Protein AF-A0A3C1YSX9-F1 (afdb_monomer)

Foldseek 3Di:
DDLVQQAPPDLQAKDWADPDPQQFPKDKDFQVDWFQFFKKKWAWRPLPDQPQQQAQQKKWKWFDPDQVDTDTQDIDNGDRHNMDMDGGPPRDTGRMMMIGRNGHHHHYIHMTRYMDTDTHDDDPDDDDDDADPDPDPPPDPDDDDDDDDDADPPDDDDDDDDDDPDPDGDD

Solvent-accessible surface area (backbone atoms only — not comparable to full-atom values): 10598 Å² total; per-residue (Å²): 138,67,78,67,37,32,69,64,89,40,65,84,42,63,48,74,48,59,53,67,85,42,59,66,40,71,51,80,41,76,66,89,45,65,23,31,41,41,35,40,35,40,29,24,56,39,77,90,42,88,61,75,55,30,33,52,35,15,33,34,36,27,35,14,74,43,89,88,59,58,45,80,70,47,76,45,80,69,55,83,62,40,62,44,75,48,74,37,80,79,56,45,70,26,23,26,39,32,45,31,33,66,30,61,37,75,88,32,40,28,27,40,5,34,53,48,78,43,56,55,67,68,77,93,74,85,88,86,84,84,81,78,92,72,87,84,62,91,88,67,87,74,85,82,83,84,80,91,73,90,75,60,92,96,65,84,89,82,86,85,88,82,79,74,97,60,97,64,77,88,127

Radius of gyration: 23.02 Å; Cα contacts (8 Å, |Δi|>4): 330; chains: 1; bounding box: 45×40×64 Å

Nearest PDB structures (foldseek):
  2xqx-assembly2_B  TM=8.178E-01  e=1.742E-05  Streptococcus pneumoniae TIGR4
  6xlr-assembly1_A  TM=7.385E-01  e=1.644E-05  Fusarium graminearum
  2eic-assembly1_A  TM=7.627E-01  e=2.939E-05  Fusarium graminearum
  2vz3-assembly1_A  TM=7.318E-01  e=4.678E-05  Fusarium graminearum
  4uap-assembly2_B  TM=7.299E-01  e=1.679E-04  Clostridium perfringens ATCC 13124

pLDDT: mean 75.57, std 15.33, range [46.25, 95.38]

Secondary structure (DSSP, 8-state):
--GGGGSSS-TTS-EEE-SSTTTT-EEEEEEEEEEEEEEEEEEES-TT---GGGS-SEEEEEEEEETTEEEEEEEESS---SEEEEEEEEEEEEEEEEEEEEE--SSS-EEEEEEEEEEEE--S-----PPP--SS-TT-----------PPTT----------S-SS---

Mean predicted aligned error: 12.97 Å

Sequence (171 aa):
MNPNTLRDNNYVTKVSFPPPSNVGSMVKIDLKAIRKVNRIRIANLGANSFSLSTRPIAFSYYAGIDSNKLSRIFQEFSNIDSIHTAFINDAQPVQYLAFVIDKQAPTNATVISEIEVYAEGYADIGTFVSTVDSIGNSSLNFATVHLDADIPTGTVVSFEMRTGKKKTVDS

Structure (mmCIF, N/CA/C/O backbone):
data_AF-A0A3C1YSX9-F1
#
_entry.id   AF-A0A3C1YSX9-F1
#
loop_
_atom_site.group_PDB
_atom_site.id
_atom_site.type_symbol
_atom_site.label_atom_id
_atom_site.label_alt_id
_atom_site.label_comp_id
_atom_site.label_asym_id
_atom_site.label_entity_id
_atom_site.label_seq_id
_atom_site.pdbx_PDB_ins_code
_atom_site.Cartn_x
_atom_site.Cartn_y
_atom_site.Cartn_z
_atom_site.occupancy
_atom_site.B_iso_or_equiv
_atom_site.auth_seq_id
_atom_site.auth_comp_id
_atom_site.auth_asym_id
_atom_site.auth_atom_id
_atom_site.pdbx_PDB_model_num
ATOM 1 N N . MET A 1 1 ? 18.967 -0.119 0.740 1.00 62.22 1 MET A N 1
ATOM 2 C CA . MET A 1 1 ? 17.651 0.453 0.381 1.00 62.22 1 MET A CA 1
ATOM 3 C C . MET A 1 1 ? 16.851 0.581 1.667 1.00 62.22 1 MET A C 1
ATOM 5 O O . MET A 1 1 ? 16.792 -0.408 2.381 1.00 62.22 1 MET A O 1
ATOM 9 N N . ASN A 1 2 ? 16.324 1.761 2.004 1.00 70.31 2 ASN A N 1
ATOM 10 C CA . ASN A 1 2 ? 15.503 1.955 3.204 1.00 70.31 2 ASN A CA 1
ATOM 11 C C . ASN A 1 2 ? 14.030 2.117 2.783 1.00 70.31 2 ASN A C 1
ATOM 13 O O . ASN A 1 2 ? 13.675 3.190 2.312 1.00 70.31 2 ASN A O 1
ATOM 17 N N . PRO A 1 3 ? 13.174 1.089 2.921 1.00 70.75 3 PRO A N 1
ATOM 18 C CA . PRO A 1 3 ? 11.773 1.158 2.495 1.00 70.75 3 PRO A CA 1
ATOM 19 C C . PRO A 1 3 ? 10.930 2.152 3.301 1.00 70.75 3 PRO A C 1
ATOM 21 O O . PRO A 1 3 ? 9.829 2.493 2.878 1.00 70.75 3 PRO A O 1
ATOM 24 N N . ASN A 1 4 ? 11.426 2.613 4.455 1.00 74.19 4 ASN A N 1
ATOM 25 C CA . ASN A 1 4 ? 10.708 3.564 5.302 1.00 74.19 4 ASN A CA 1
ATOM 26 C C . ASN A 1 4 ? 10.608 4.954 4.664 1.00 74.19 4 ASN A C 1
ATOM 28 O O . ASN A 1 4 ? 9.743 5.723 5.060 1.00 74.19 4 ASN A O 1
ATOM 32 N N . THR A 1 5 ? 11.436 5.256 3.658 1.00 80.88 5 THR A N 1
ATOM 33 C CA . THR A 1 5 ? 11.344 6.518 2.913 1.00 80.88 5 THR A CA 1
ATOM 34 C C . THR A 1 5 ? 10.125 6.589 1.998 1.00 80.88 5 THR A C 1
ATOM 36 O O . THR A 1 5 ? 9.919 7.610 1.383 1.00 80.88 5 THR A O 1
ATOM 39 N N . LEU A 1 6 ? 9.360 5.504 1.839 1.00 82.94 6 LEU A N 1
ATOM 40 C CA . LEU A 1 6 ? 8.140 5.494 1.018 1.00 82.94 6 LEU A CA 1
ATOM 41 C C . LEU A 1 6 ? 6.891 5.950 1.788 1.00 82.94 6 LEU A C 1
ATOM 43 O O . LEU A 1 6 ? 5.784 5.809 1.269 1.00 82.94 6 LEU A O 1
ATOM 47 N N . ARG A 1 7 ? 7.055 6.328 3.062 1.00 80.56 7 ARG A N 1
ATOM 48 C CA . ARG A 1 7 ? 5.970 6.677 3.995 1.00 80.56 7 ARG A CA 1
ATOM 49 C C . ARG A 1 7 ? 6.347 7.851 4.897 1.00 80.56 7 ARG A C 1
ATOM 51 O O . ARG A 1 7 ? 5.818 7.967 6.004 1.00 80.56 7 ARG A O 1
ATOM 58 N N . ASP A 1 8 ? 7.342 8.635 4.501 1.00 79.00 8 ASP A N 1
ATOM 59 C CA . ASP A 1 8 ? 7.843 9.757 5.297 1.00 79.00 8 ASP A CA 1
ATOM 60 C C . ASP A 1 8 ? 7.192 11.089 4.891 1.00 79.00 8 ASP A C 1
ATOM 62 O O . ASP A 1 8 ? 7.556 12.137 5.431 1.00 79.00 8 ASP A O 1
ATOM 66 N N . ASN A 1 9 ? 6.206 11.047 3.980 1.00 77.62 9 ASN A N 1
ATOM 67 C CA . ASN A 1 9 ? 5.531 12.206 3.408 1.00 77.62 9 ASN A CA 1
ATOM 68 C C . ASN A 1 9 ? 6.508 13.187 2.728 1.00 77.62 9 ASN A C 1
ATOM 70 O O . ASN A 1 9 ? 6.248 14.392 2.649 1.00 77.62 9 ASN A O 1
ATOM 74 N N . ASN A 1 10 ? 7.654 12.691 2.249 1.00 77.88 10 ASN A N 1
ATOM 75 C CA . ASN A 1 10 ? 8.676 13.484 1.586 1.00 77.88 10 ASN A CA 1
ATOM 76 C C . ASN A 1 10 ? 8.942 12.972 0.167 1.00 77.88 10 ASN A C 1
ATOM 78 O O . ASN A 1 10 ? 9.759 12.095 -0.074 1.00 77.88 10 ASN A O 1
ATOM 82 N N . TYR A 1 11 ? 8.360 13.643 -0.826 1.00 76.50 11 TYR A N 1
ATOM 83 C CA . TYR A 1 11 ? 8.517 13.277 -2.238 1.00 76.50 11 TYR A CA 1
ATOM 84 C C . TYR A 1 11 ? 9.957 13.376 -2.793 1.00 76.50 11 TYR A C 1
ATOM 86 O O . TYR A 1 11 ? 10.204 12.991 -3.943 1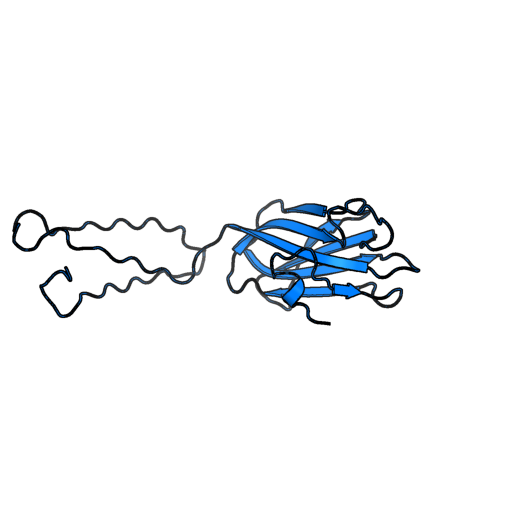.00 76.50 11 TYR A O 1
ATOM 94 N N . VAL A 1 12 ? 10.906 13.913 -2.017 1.00 76.56 12 VAL A N 1
ATOM 95 C CA . VAL A 1 12 ? 12.332 13.989 -2.370 1.00 76.56 12 VAL A CA 1
ATOM 96 C C . VAL A 1 12 ? 13.068 12.692 -2.031 1.00 76.56 12 VAL A C 1
ATOM 98 O O . VAL A 1 12 ? 13.993 12.307 -2.758 1.00 76.56 12 VAL A O 1
ATOM 101 N N . THR A 1 13 ? 12.687 12.016 -0.943 1.00 80.50 13 THR A N 1
ATOM 102 C CA . THR A 1 13 ? 13.253 10.708 -0.608 1.00 80.50 13 THR A CA 1
ATOM 103 C C . THR A 1 13 ? 12.686 9.664 -1.569 1.00 80.50 13 THR A C 1
ATOM 105 O O . THR A 1 13 ? 11.665 9.872 -2.226 1.00 80.50 13 THR A O 1
ATOM 108 N N . LYS A 1 14 ? 13.450 8.591 -1.807 1.00 84.25 14 LYS A N 1
ATOM 109 C CA . LYS A 1 14 ? 13.124 7.653 -2.883 1.00 84.25 14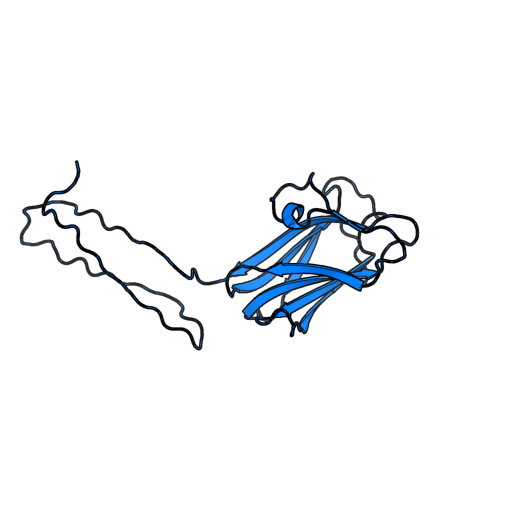 LYS A CA 1
ATOM 110 C C . LYS A 1 14 ? 13.721 6.277 -2.698 1.00 84.25 14 LYS A C 1
ATOM 112 O O . LYS A 1 14 ? 14.835 6.108 -2.196 1.00 84.25 14 LYS A O 1
ATOM 117 N N . VAL A 1 15 ? 13.009 5.305 -3.246 1.00 85.94 15 VAL A N 1
ATOM 118 C CA . VAL A 1 15 ? 13.465 3.934 -3.427 1.00 85.94 15 VAL A CA 1
ATOM 119 C C . VAL A 1 15 ? 13.626 3.654 -4.916 1.00 85.94 15 VAL A C 1
ATOM 121 O O . VAL A 1 15 ? 12.721 3.903 -5.705 1.00 85.94 15 VAL A O 1
ATOM 124 N N . SER A 1 16 ? 14.795 3.133 -5.296 1.00 86.31 16 SER A N 1
ATOM 125 C CA . SER A 1 16 ? 15.146 2.811 -6.682 1.00 86.31 16 SER A CA 1
ATOM 126 C C . SER A 1 16 ? 15.270 1.303 -6.881 1.00 86.31 16 SER A C 1
ATOM 128 O O . SER A 1 16 ? 16.095 0.660 -6.236 1.00 86.31 16 SER A O 1
ATOM 130 N N . PHE A 1 17 ? 14.512 0.760 -7.823 1.00 86.31 17 PHE A N 1
ATOM 131 C CA . PHE A 1 17 ? 14.513 -0.636 -8.245 1.00 86.31 17 PHE A CA 1
ATOM 132 C C . PHE A 1 17 ? 15.290 -0.753 -9.568 1.00 86.31 17 PHE A C 1
ATOM 134 O O . PHE A 1 17 ? 14.825 -0.234 -10.586 1.00 86.31 17 PHE A O 1
ATOM 141 N N . PRO A 1 18 ? 16.492 -1.360 -9.583 1.00 82.50 18 PRO A N 1
ATOM 142 C CA . PRO A 1 18 ? 17.313 -1.414 -10.789 1.00 82.50 18 PRO A CA 1
ATOM 143 C C . PRO A 1 18 ? 16.708 -2.335 -11.868 1.00 82.50 18 PRO A C 1
ATOM 145 O O . PRO A 1 18 ? 16.131 -3.375 -11.530 1.00 82.50 18 PRO A O 1
ATOM 148 N N . PRO A 1 19 ? 16.859 -2.000 -13.161 1.00 78.31 19 PRO A N 1
ATOM 149 C CA . PRO A 1 19 ? 16.449 -2.865 -14.258 1.00 78.31 19 PRO A CA 1
ATOM 150 C C . PRO A 1 19 ? 17.508 -3.955 -14.518 1.00 78.31 19 PRO A C 1
ATOM 152 O O . PRO A 1 19 ? 18.658 -3.797 -14.105 1.00 78.31 19 PRO A O 1
ATOM 155 N N . PRO A 1 20 ? 17.192 -5.045 -15.241 1.00 59.66 20 PRO A N 1
ATOM 156 C CA . PRO A 1 20 ? 15.872 -5.569 -15.592 1.00 59.66 20 PRO A CA 1
ATOM 157 C C . PRO A 1 20 ? 15.399 -6.681 -14.627 1.00 59.66 20 PRO A C 1
ATOM 159 O O . PRO A 1 20 ? 14.281 -7.173 -14.761 1.00 59.66 20 PRO A O 1
ATOM 162 N N . SER A 1 21 ? 16.214 -7.060 -13.636 1.00 63.28 21 SER A N 1
ATOM 163 C CA . SER A 1 21 ? 16.055 -8.250 -12.778 1.00 63.28 21 SER A CA 1
ATOM 164 C C . SER A 1 21 ? 14.966 -8.165 -11.701 1.00 63.28 21 SER A C 1
ATOM 166 O O . SER A 1 21 ? 14.778 -9.111 -10.946 1.00 63.28 21 SER A O 1
ATOM 168 N N . ASN A 1 22 ? 14.249 -7.044 -11.628 1.00 66.19 22 ASN A N 1
ATOM 169 C CA . ASN A 1 22 ? 13.328 -6.715 -10.539 1.00 66.19 22 ASN A CA 1
ATOM 170 C C . ASN A 1 22 ? 11.850 -6.685 -10.948 1.00 66.19 22 ASN A C 1
ATOM 172 O O . ASN A 1 22 ? 11.021 -6.172 -10.198 1.00 66.19 22 ASN A O 1
ATOM 176 N N . VAL A 1 23 ? 11.496 -7.265 -12.098 1.00 73.38 23 VAL A N 1
ATOM 177 C CA . VAL A 1 23 ? 10.094 -7.619 -12.372 1.00 73.38 23 VAL A CA 1
ATOM 178 C C . VAL A 1 23 ? 9.630 -8.596 -11.287 1.00 73.38 23 VAL A C 1
ATOM 180 O O . VAL A 1 23 ? 10.303 -9.588 -11.021 1.00 73.38 23 VAL A O 1
ATOM 183 N N . GLY A 1 24 ? 8.518 -8.283 -10.623 1.00 76.69 24 GLY A N 1
ATOM 184 C CA . GLY A 1 24 ? 8.049 -8.989 -9.429 1.00 76.69 24 GLY A CA 1
ATOM 185 C C . GLY A 1 24 ? 8.606 -8.450 -8.106 1.00 76.69 24 GLY A C 1
ATOM 186 O O . GLY A 1 24 ? 8.264 -8.980 -7.049 1.00 76.69 24 GLY A O 1
ATOM 187 N N . SER A 1 25 ? 9.430 -7.393 -8.121 1.00 85.81 25 SER A N 1
ATOM 188 C CA . SER A 1 25 ? 9.833 -6.710 -6.886 1.00 85.81 25 SER A CA 1
ATOM 189 C C . SER A 1 25 ? 8.625 -6.179 -6.135 1.00 85.81 25 SER A C 1
ATOM 191 O O . SER A 1 25 ? 7.695 -5.631 -6.728 1.00 85.81 25 SER A O 1
ATOM 193 N N . MET A 1 26 ? 8.675 -6.317 -4.812 1.00 88.19 26 MET A N 1
ATOM 194 C CA . MET A 1 26 ? 7.558 -6.022 -3.932 1.00 88.19 26 MET A CA 1
ATOM 195 C C . MET A 1 26 ? 7.988 -5.155 -2.753 1.00 88.19 26 MET A C 1
ATOM 197 O O . MET A 1 26 ? 8.999 -5.417 -2.102 1.00 88.19 26 MET A O 1
ATOM 201 N N . VAL A 1 27 ? 7.149 -4.177 -2.424 1.00 89.50 27 VAL A N 1
ATOM 202 C CA . VAL A 1 27 ? 7.196 -3.440 -1.161 1.00 89.50 27 VAL A CA 1
ATOM 203 C C . VAL A 1 27 ? 6.003 -3.864 -0.320 1.00 89.50 27 VAL A C 1
ATOM 205 O O . VAL A 1 27 ? 4.862 -3.633 -0.713 1.00 89.50 27 VAL A O 1
ATOM 208 N N . LYS A 1 28 ? 6.259 -4.463 0.848 1.00 91.25 28 LYS A N 1
ATOM 209 C CA . LYS A 1 28 ? 5.214 -4.756 1.838 1.00 91.25 28 LYS A CA 1
ATOM 210 C C . LYS A 1 28 ? 5.067 -3.610 2.837 1.00 91.25 28 LYS A C 1
ATOM 212 O O . LYS A 1 28 ? 6.047 -3.053 3.336 1.00 91.25 28 LYS A O 1
ATOM 217 N N . ILE A 1 29 ? 3.820 -3.293 3.145 1.00 90.19 29 ILE A N 1
ATOM 218 C CA . ILE A 1 29 ? 3.370 -2.207 3.999 1.00 90.19 29 ILE A CA 1
ATOM 219 C C . ILE A 1 29 ? 2.467 -2.775 5.084 1.00 90.19 29 ILE A C 1
ATOM 221 O O . ILE A 1 29 ? 1.404 -3.305 4.798 1.00 90.19 29 ILE A O 1
ATOM 225 N N . ASP A 1 30 ? 2.914 -2.665 6.331 1.00 90.69 30 ASP A N 1
ATOM 226 C CA . ASP A 1 30 ? 2.107 -2.928 7.521 1.00 90.69 30 ASP A CA 1
ATOM 227 C C . ASP A 1 30 ? 1.467 -1.611 7.976 1.00 90.69 30 ASP A C 1
ATOM 229 O O . ASP A 1 30 ? 2.186 -0.669 8.329 1.00 90.69 30 ASP A O 1
ATOM 233 N N . LEU A 1 31 ? 0.133 -1.555 7.929 1.00 87.25 31 LEU A N 1
ATOM 234 C CA . LEU A 1 31 ? -0.690 -0.409 8.326 1.00 87.25 31 LEU A CA 1
ATOM 235 C C . LEU A 1 31 ? -0.827 -0.271 9.848 1.00 87.25 31 LEU A C 1
ATOM 237 O O . LEU A 1 31 ? -1.460 0.676 10.313 1.00 87.25 31 LEU A O 1
ATOM 241 N N . LYS A 1 32 ? -0.254 -1.200 10.627 1.00 85.94 32 LYS A N 1
ATOM 242 C CA . LYS A 1 32 ? -0.283 -1.273 12.100 1.00 85.94 32 LYS A CA 1
ATOM 243 C C . LYS A 1 32 ? -1.651 -1.533 12.724 1.00 85.94 32 LYS A C 1
ATOM 245 O O . LYS A 1 32 ? -1.704 -2.037 13.837 1.00 85.94 32 LYS A O 1
ATOM 250 N N . ALA A 1 33 ? -2.729 -1.276 11.998 1.00 82.00 33 ALA A N 1
ATOM 251 C CA . ALA A 1 33 ? -4.093 -1.606 12.369 1.00 82.00 33 ALA A CA 1
ATOM 252 C C . ALA A 1 33 ? -4.870 -2.085 11.137 1.00 82.00 33 ALA A C 1
ATOM 254 O O . ALA A 1 33 ? -4.509 -1.768 10.001 1.00 82.00 33 ALA A O 1
ATOM 255 N N . ILE A 1 34 ? -5.957 -2.824 11.366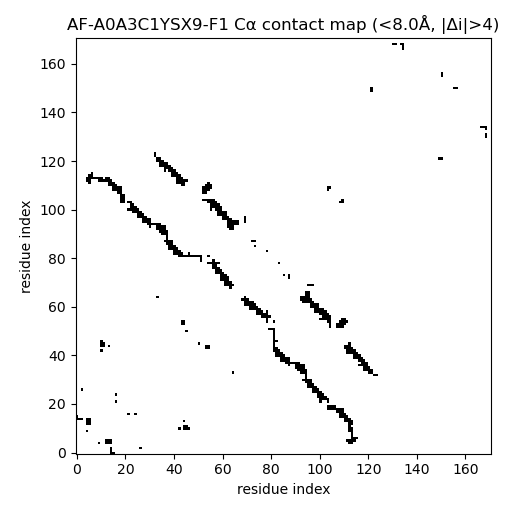 1.00 85.50 34 ILE A N 1
ATOM 256 C CA . ILE A 1 34 ? -6.895 -3.199 10.304 1.00 85.50 34 ILE A CA 1
ATOM 257 C C . ILE A 1 34 ? -7.686 -1.950 9.895 1.00 85.50 34 ILE A C 1
ATOM 259 O O . ILE A 1 34 ? -8.353 -1.323 10.720 1.00 85.50 34 ILE A O 1
ATOM 263 N N . ARG A 1 35 ? -7.621 -1.584 8.614 1.00 85.94 35 ARG A N 1
ATOM 264 C CA . ARG A 1 35 ? -8.294 -0.417 8.029 1.00 85.94 35 ARG A CA 1
ATOM 265 C C . ARG A 1 35 ? -9.073 -0.818 6.775 1.00 85.94 35 ARG A C 1
ATOM 267 O O . ARG A 1 35 ? -8.659 -1.724 6.058 1.00 85.94 35 ARG A O 1
ATOM 274 N N . LYS A 1 36 ? -10.177 -0.133 6.482 1.00 87.56 36 LYS A N 1
ATOM 275 C CA . LYS A 1 36 ? -10.891 -0.236 5.204 1.00 87.56 36 LYS A CA 1
ATOM 276 C C . LYS A 1 36 ? -10.228 0.691 4.191 1.00 87.56 36 LYS A C 1
ATOM 278 O O . LYS A 1 36 ? -10.456 1.900 4.193 1.00 87.56 36 LYS A O 1
ATOM 283 N N . VAL A 1 37 ? -9.361 0.130 3.355 1.00 88.88 37 VAL A N 1
ATOM 284 C CA . VAL A 1 37 ? -8.626 0.901 2.342 1.00 88.88 37 VAL A CA 1
ATOM 285 C C . VAL A 1 37 ? -9.552 1.192 1.167 1.00 88.88 37 VAL A C 1
ATOM 287 O O . VAL A 1 37 ? -10.085 0.267 0.562 1.00 88.88 37 VAL A O 1
ATOM 290 N N . ASN A 1 38 ? -9.726 2.472 0.840 1.00 88.88 38 ASN A N 1
ATOM 291 C CA . ASN A 1 38 ? -10.577 2.921 -0.268 1.00 88.88 38 ASN A CA 1
ATOM 292 C C . ASN A 1 38 ? -9.777 3.610 -1.383 1.00 88.88 38 ASN A C 1
ATOM 294 O O . ASN A 1 38 ? -10.227 3.665 -2.528 1.00 88.88 38 ASN A O 1
ATOM 298 N N . ARG A 1 39 ? -8.575 4.110 -1.079 1.00 90.62 39 ARG A N 1
ATOM 299 C CA . ARG A 1 39 ? -7.729 4.798 -2.051 1.00 90.62 39 ARG A CA 1
ATOM 300 C C . ARG A 1 39 ? -6.255 4.588 -1.738 1.00 90.62 39 ARG A C 1
ATOM 302 O O . ARG A 1 39 ? -5.817 4.735 -0.601 1.00 90.62 39 ARG A O 1
ATOM 309 N N . ILE A 1 40 ? -5.475 4.300 -2.769 1.00 92.12 40 ILE A N 1
ATOM 310 C CA . ILE A 1 40 ? -4.019 4.194 -2.676 1.00 92.12 40 ILE A CA 1
ATOM 311 C C . ILE A 1 40 ? -3.420 5.111 -3.731 1.00 92.12 40 ILE A C 1
ATOM 313 O O . ILE A 1 40 ? -3.895 5.156 -4.864 1.00 92.12 40 ILE A O 1
ATOM 317 N N . ARG A 1 41 ? -2.387 5.860 -3.365 1.00 91.44 41 ARG A N 1
ATOM 318 C CA . ARG A 1 41 ? -1.696 6.778 -4.265 1.00 91.44 41 ARG A CA 1
ATOM 319 C C . ARG A 1 41 ? -0.210 6.447 -4.289 1.00 91.44 41 ARG A C 1
ATOM 321 O O . ARG A 1 41 ? 0.388 6.256 -3.236 1.00 91.44 41 ARG A O 1
ATOM 328 N N . ILE A 1 42 ? 0.387 6.375 -5.479 1.00 89.88 42 ILE A N 1
ATOM 329 C CA . ILE A 1 42 ? 1.852 6.370 -5.628 1.00 89.88 42 ILE A CA 1
ATOM 330 C C . ILE A 1 42 ? 2.303 7.685 -6.218 1.00 89.88 42 ILE A C 1
ATOM 332 O O . ILE A 1 42 ? 1.687 8.201 -7.152 1.00 89.88 42 ILE A O 1
ATOM 336 N N . ALA A 1 43 ? 3.436 8.165 -5.731 1.00 87.38 43 ALA A N 1
ATOM 337 C CA . ALA A 1 43 ? 4.207 9.193 -6.396 1.00 87.38 43 ALA A CA 1
ATOM 338 C C . ALA A 1 43 ? 5.530 8.595 -6.874 1.00 87.38 43 ALA A C 1
ATOM 340 O O . ALA A 1 43 ? 6.331 8.085 -6.087 1.00 87.38 43 ALA A O 1
ATOM 341 N N . ASN A 1 44 ? 5.756 8.668 -8.181 1.00 83.75 44 ASN A N 1
ATOM 342 C CA . ASN A 1 44 ? 7.039 8.348 -8.789 1.00 83.75 44 ASN A CA 1
ATOM 343 C C . ASN A 1 44 ? 8.014 9.517 -8.600 1.00 83.75 44 ASN A C 1
ATOM 345 O O . ASN A 1 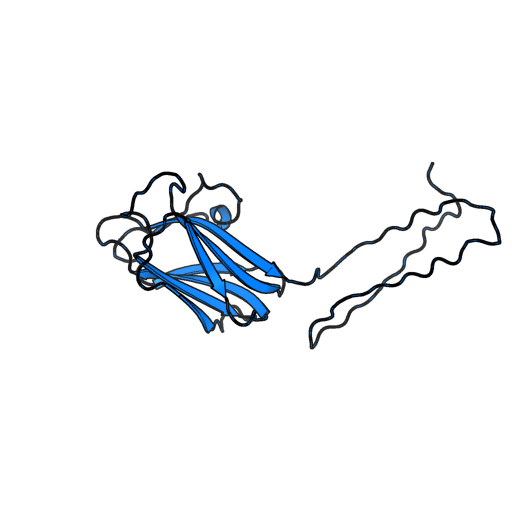44 ? 7.607 10.635 -8.269 1.00 83.75 44 ASN A O 1
ATOM 349 N N . LEU A 1 45 ? 9.307 9.261 -8.821 1.00 72.25 45 LEU A N 1
ATOM 350 C CA . LEU A 1 45 ? 10.327 10.301 -8.697 1.00 72.25 45 LEU A CA 1
ATOM 351 C C . LEU A 1 45 ? 9.974 11.535 -9.527 1.00 72.25 45 LEU A C 1
ATOM 353 O O . LEU A 1 45 ? 9.865 11.460 -10.749 1.00 72.25 45 LEU A O 1
ATOM 357 N N . GLY A 1 46 ? 9.893 12.675 -8.843 1.00 54.47 46 GLY A N 1
ATOM 358 C CA . GLY A 1 46 ? 9.549 13.939 -9.464 1.00 54.47 46 GLY A CA 1
ATOM 359 C C . GLY A 1 46 ? 8.069 13.986 -9.813 1.00 54.47 46 GLY A C 1
ATOM 360 O O . GLY A 1 46 ? 7.714 14.018 -10.984 1.00 54.47 46 GLY A O 1
ATOM 361 N N . ALA A 1 47 ? 7.209 14.127 -8.802 1.00 50.94 47 ALA A N 1
ATOM 362 C CA . ALA A 1 47 ? 5.826 14.579 -8.990 1.00 50.94 47 ALA A CA 1
ATOM 363 C C . ALA A 1 47 ? 5.723 15.794 -9.953 1.00 50.94 47 ALA A C 1
ATOM 365 O O . ALA A 1 47 ? 4.712 15.956 -10.631 1.00 50.94 47 ALA A O 1
ATOM 366 N N . ASN A 1 48 ? 6.815 16.567 -10.078 1.00 50.06 48 ASN A N 1
ATOM 367 C CA . ASN A 1 48 ? 6.975 17.743 -10.934 1.00 50.06 48 ASN A CA 1
ATOM 368 C C . ASN A 1 48 ? 7.842 17.513 -12.202 1.00 50.06 48 ASN A C 1
ATOM 370 O O . ASN A 1 48 ? 8.042 18.448 -12.973 1.00 50.06 48 ASN A O 1
ATOM 374 N N . SER A 1 49 ? 8.379 16.307 -12.427 1.00 52.16 49 SER A N 1
ATOM 375 C CA . SER A 1 49 ? 9.278 15.970 -13.542 1.00 52.16 49 SER A CA 1
ATOM 376 C C . SER A 1 49 ? 8.763 14.739 -14.290 1.00 52.16 49 SER A C 1
ATOM 378 O O . SER A 1 49 ? 8.842 13.618 -13.800 1.00 52.16 49 SER A O 1
ATOM 380 N N . PHE A 1 50 ? 8.275 14.940 -15.516 1.00 53.19 50 PHE A N 1
ATOM 381 C CA . PHE A 1 50 ? 7.634 13.937 -16.383 1.00 53.19 50 PHE A CA 1
ATOM 382 C C . PHE A 1 50 ? 8.572 12.842 -16.934 1.00 53.19 50 PHE A C 1
ATOM 384 O O . PHE A 1 50 ? 8.422 12.425 -18.084 1.00 53.19 50 PHE A O 1
ATOM 391 N N . SER A 1 51 ? 9.562 12.358 -16.176 1.00 63.91 51 SER A N 1
ATOM 392 C CA . SER A 1 51 ? 10.419 11.274 -16.665 1.00 63.91 51 SER A CA 1
ATOM 393 C C . SER A 1 51 ? 9.624 9.971 -16.728 1.00 63.91 51 SER A C 1
ATOM 395 O O . SER A 1 51 ? 9.578 9.184 -15.782 1.00 63.91 51 SER A O 1
ATOM 397 N N . LEU A 1 52 ? 9.021 9.721 -17.894 1.00 66.38 52 LEU A N 1
ATOM 398 C CA . LEU A 1 52 ? 8.265 8.503 -18.183 1.00 66.38 52 LEU A CA 1
ATOM 399 C C . LEU A 1 52 ? 9.109 7.231 -18.038 1.00 66.38 52 LEU A C 1
ATOM 401 O O . LEU A 1 52 ? 8.588 6.124 -17.954 1.00 66.38 52 LEU A O 1
ATOM 405 N N . SER A 1 53 ? 10.425 7.405 -18.045 1.00 75.75 53 SER A N 1
ATOM 406 C CA . SER A 1 53 ? 11.401 6.336 -18.119 1.00 75.75 53 SER A CA 1
ATOM 407 C C . SER A 1 53 ? 11.719 5.690 -16.768 1.00 75.75 53 SER A C 1
ATOM 409 O O . SER A 1 53 ? 12.196 4.560 -16.753 1.00 75.75 53 SER A O 1
ATOM 411 N N . THR A 1 54 ? 11.433 6.366 -15.649 1.00 82.38 54 THR A N 1
ATOM 412 C CA . THR A 1 54 ? 11.799 5.909 -14.296 1.00 82.38 54 THR A CA 1
ATOM 413 C C . THR A 1 54 ? 10.611 5.453 -13.455 1.00 82.38 54 THR A C 1
ATOM 415 O O . THR A 1 54 ? 10.746 5.274 -12.253 1.00 82.38 54 THR A O 1
ATOM 418 N N . ARG A 1 55 ? 9.427 5.290 -14.040 1.00 84.62 55 ARG A N 1
ATOM 419 C CA . ARG A 1 55 ? 8.228 4.795 -13.343 1.00 84.62 55 ARG A CA 1
ATOM 420 C C . ARG A 1 55 ? 7.998 3.305 -13.637 1.00 84.62 55 ARG A C 1
ATOM 422 O O . ARG A 1 55 ? 8.495 2.812 -14.655 1.00 84.62 55 ARG A O 1
ATOM 429 N N . PRO A 1 56 ? 7.214 2.585 -12.814 1.00 88.44 56 PRO A N 1
ATOM 430 C CA . PRO A 1 56 ? 6.722 1.274 -13.220 1.00 88.44 56 PRO A CA 1
ATOM 431 C C . PRO A 1 56 ? 5.843 1.436 -14.469 1.00 88.44 56 PRO A C 1
ATOM 433 O O . PRO A 1 56 ? 5.066 2.386 -14.553 1.00 88.44 56 PRO A O 1
ATOM 436 N N . ILE A 1 57 ? 5.966 0.520 -15.434 1.00 88.94 57 ILE A N 1
ATOM 437 C CA . ILE A 1 57 ? 5.097 0.461 -16.623 1.00 88.94 57 ILE A CA 1
ATOM 438 C C . ILE A 1 57 ? 3.753 -0.164 -16.250 1.00 88.94 57 ILE A C 1
ATOM 440 O O . ILE A 1 57 ? 2.715 0.318 -16.681 1.00 88.94 57 ILE A O 1
ATOM 444 N N . ALA A 1 58 ? 3.779 -1.227 -15.450 1.00 91.19 58 ALA A N 1
ATOM 445 C CA . ALA A 1 58 ? 2.600 -1.893 -14.912 1.00 91.19 58 ALA A CA 1
ATOM 446 C C . ALA A 1 58 ? 2.881 -2.278 -13.459 1.00 91.19 58 ALA A C 1
ATOM 448 O O . ALA A 1 58 ? 4.029 -2.587 -13.109 1.00 91.19 58 ALA A O 1
ATOM 449 N N . PHE A 1 59 ? 1.856 -2.246 -12.619 1.00 93.56 59 PHE A N 1
ATOM 450 C CA . PHE A 1 59 ? 1.972 -2.595 -11.209 1.00 93.56 59 PHE A CA 1
ATOM 451 C C . PHE A 1 59 ? 0.638 -3.065 -10.640 1.00 93.56 59 PHE A C 1
ATOM 453 O O . PHE A 1 59 ? -0.431 -2.758 -11.163 1.00 93.56 59 PHE A O 1
ATOM 460 N N . SER A 1 60 ? 0.709 -3.762 -9.513 1.00 95.38 60 SER A N 1
ATOM 461 C CA . SER A 1 60 ? -0.461 -4.284 -8.817 1.00 95.38 60 SER A CA 1
ATOM 462 C C . SER A 1 60 ? -0.392 -3.984 -7.327 1.00 95.38 60 SER A C 1
ATOM 464 O O . SER A 1 60 ? 0.688 -3.953 -6.728 1.00 95.38 60 SER A O 1
ATOM 466 N N . TYR A 1 61 ? -1.565 -3.833 -6.716 1.00 95.00 61 TYR A N 1
ATOM 467 C CA . TYR A 1 61 ? -1.713 -3.846 -5.267 1.00 95.00 61 TYR A CA 1
ATOM 468 C C . TYR A 1 61 ? -2.342 -5.148 -4.812 1.00 95.00 61 TYR A C 1
ATOM 470 O O . TYR A 1 61 ? -3.376 -5.574 -5.330 1.00 95.00 61 TYR A O 1
ATOM 478 N N . TYR A 1 62 ? -1.741 -5.737 -3.788 1.00 95.19 62 TYR A N 1
ATOM 479 C CA . TYR A 1 62 ? -2.287 -6.870 -3.066 1.00 95.19 62 TYR A CA 1
ATOM 480 C C . TYR A 1 62 ? -2.543 -6.465 -1.625 1.00 95.19 62 TYR A C 1
ATOM 482 O O . TYR A 1 62 ? -1.744 -5.735 -1.047 1.00 95.19 62 TYR A O 1
ATOM 490 N N . ALA A 1 63 ? -3.625 -6.938 -1.029 1.00 94.56 63 ALA A N 1
ATOM 491 C CA . ALA A 1 63 ? -3.976 -6.585 0.333 1.00 94.56 63 ALA A CA 1
ATOM 492 C C . ALA A 1 63 ? -4.580 -7.763 1.095 1.00 94.56 63 ALA A C 1
ATOM 494 O O . ALA A 1 63 ? -5.092 -8.712 0.503 1.00 94.56 63 ALA A O 1
ATOM 495 N N . GLY A 1 64 ? -4.498 -7.706 2.420 1.00 93.12 64 GLY A N 1
ATOM 496 C CA . GLY A 1 64 ? -5.105 -8.693 3.301 1.00 93.12 64 GLY A CA 1
ATOM 497 C C . GLY A 1 64 ? -4.883 -8.378 4.775 1.00 93.12 64 GLY A C 1
ATOM 498 O O . GLY A 1 64 ? -4.136 -7.469 5.144 1.00 93.12 64 GLY A O 1
ATOM 499 N N . ILE A 1 65 ? -5.544 -9.149 5.632 1.00 92.06 65 ILE A N 1
ATOM 500 C CA . ILE A 1 65 ? -5.327 -9.127 7.087 1.00 92.06 65 ILE A CA 1
ATOM 501 C C . ILE A 1 65 ? -4.153 -10.021 7.513 1.00 92.06 65 ILE A C 1
ATOM 503 O O . ILE A 1 65 ? -3.590 -9.825 8.580 1.00 92.06 65 ILE A O 1
ATOM 507 N N . ASP A 1 66 ? -3.753 -10.976 6.668 1.00 90.44 66 ASP A N 1
ATOM 508 C CA . ASP A 1 66 ? -2.621 -11.880 6.886 1.00 90.44 66 ASP A CA 1
ATOM 509 C C . ASP A 1 66 ? -1.524 -11.578 5.857 1.00 90.44 66 ASP A C 1
ATOM 511 O O . ASP A 1 66 ? -1.743 -11.645 4.647 1.00 90.44 66 ASP A O 1
ATOM 515 N N . SER A 1 67 ? -0.320 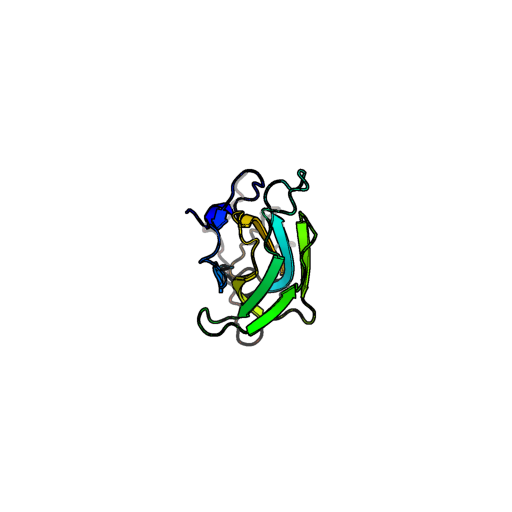-11.269 6.342 1.00 91.69 67 SER A N 1
ATOM 516 C CA . SER A 1 67 ? 0.849 -10.905 5.528 1.00 91.69 67 SER A CA 1
ATOM 517 C C . SER A 1 67 ? 1.299 -11.967 4.506 1.00 91.69 67 SER A C 1
ATOM 519 O O . SER A 1 67 ? 2.066 -11.644 3.585 1.00 91.69 67 SER A O 1
ATOM 521 N N . ASN A 1 68 ? 0.837 -13.213 4.664 1.00 91.69 68 ASN A N 1
ATOM 522 C CA . ASN A 1 68 ? 1.117 -14.340 3.772 1.00 91.69 68 ASN A CA 1
ATOM 523 C C . ASN A 1 68 ? -0.044 -14.668 2.822 1.00 91.69 68 ASN A C 1
ATOM 525 O O . ASN A 1 68 ? 0.153 -15.408 1.860 1.00 91.69 68 ASN A O 1
ATOM 529 N N . LYS A 1 69 ? -1.241 -14.126 3.067 1.00 93.25 69 LYS A N 1
ATOM 530 C CA . LYS A 1 69 ? -2.450 -14.372 2.270 1.00 93.25 69 LYS A CA 1
ATOM 531 C C . LYS A 1 69 ? -3.003 -13.048 1.757 1.00 93.25 69 LYS A C 1
ATOM 533 O O . LYS A 1 69 ? -4.003 -12.537 2.254 1.00 93.25 69 LYS A O 1
ATOM 538 N N . LEU A 1 70 ? -2.319 -12.490 0.765 1.00 94.69 70 LEU A N 1
ATOM 539 C CA . LEU A 1 70 ? -2.721 -11.245 0.118 1.00 94.69 70 LEU A CA 1
ATOM 540 C C . LEU A 1 70 ? -3.468 -11.556 -1.183 1.00 94.69 70 LEU A C 1
ATOM 542 O O . LEU A 1 70 ? -3.010 -12.378 -1.977 1.00 94.69 70 LEU A O 1
ATOM 546 N N . SER A 1 71 ? -4.595 -10.888 -1.419 1.00 94.31 71 SER A N 1
ATOM 547 C CA . SER A 1 71 ? -5.339 -10.952 -2.680 1.00 94.31 71 SER A CA 1
ATOM 548 C C . SER A 1 71 ? -5.107 -9.682 -3.491 1.00 94.31 71 SER A C 1
ATOM 550 O O . SER A 1 71 ? -4.894 -8.609 -2.931 1.00 94.31 71 SER A O 1
ATOM 552 N N . ARG A 1 72 ? -5.116 -9.786 -4.824 1.00 94.31 72 ARG A N 1
ATOM 553 C CA . ARG A 1 72 ? -4.968 -8.611 -5.691 1.00 94.31 72 ARG A CA 1
ATOM 554 C C . ARG A 1 72 ? -6.230 -7.759 -5.602 1.00 94.31 72 ARG A C 1
ATOM 556 O O . ARG A 1 72 ? -7.309 -8.251 -5.917 1.00 94.31 72 ARG A O 1
ATOM 563 N N . ILE A 1 73 ? -6.073 -6.499 -5.216 1.00 92.69 73 ILE A N 1
ATOM 564 C CA . ILE A 1 73 ? -7.176 -5.536 -5.082 1.00 92.69 73 ILE A CA 1
ATOM 565 C C . ILE A 1 73 ? -7.209 -4.513 -6.218 1.00 92.69 73 ILE A C 1
ATOM 567 O O . ILE A 1 73 ? -8.234 -3.883 -6.447 1.00 92.69 73 ILE A O 1
ATOM 571 N N . PHE A 1 74 ? -6.099 -4.346 -6.939 1.00 94.31 74 PHE A N 1
ATOM 572 C CA . PHE A 1 74 ? -5.997 -3.414 -8.057 1.00 94.31 74 PHE A CA 1
ATOM 573 C C . PHE A 1 74 ? -4.836 -3.797 -8.977 1.00 94.31 74 PHE A C 1
ATOM 575 O O . PHE A 1 74 ? -3.844 -4.377 -8.524 1.00 94.31 74 PHE A O 1
ATOM 582 N N . GLN A 1 75 ? -4.960 -3.445 -10.256 1.00 94.81 75 GLN A N 1
ATOM 583 C CA . GLN A 1 75 ? -3.925 -3.633 -11.262 1.00 94.81 75 GLN A CA 1
ATOM 584 C C . GLN A 1 75 ? -3.934 -2.472 -12.258 1.00 94.81 75 GLN A C 1
ATOM 586 O O . GLN A 1 75 ? -4.969 -2.169 -12.846 1.00 94.81 75 GLN A O 1
ATOM 591 N N . GLU A 1 76 ? -2.761 -1.885 -12.473 1.00 94.06 76 GLU A N 1
ATOM 592 C CA . GLU A 1 76 ? -2.484 -0.933 -13.541 1.00 94.06 76 GLU A CA 1
ATOM 593 C C . GLU A 1 76 ? -1.668 -1.629 -14.635 1.00 94.06 76 GLU A C 1
ATOM 595 O O . GLU A 1 76 ? -0.606 -2.202 -14.374 1.00 94.06 76 GLU A O 1
ATOM 600 N N . PHE A 1 77 ? -2.158 -1.575 -15.872 1.00 90.19 77 PHE A N 1
ATOM 601 C CA . PHE A 1 77 ? -1.550 -2.245 -17.025 1.00 90.19 77 PHE A CA 1
ATOM 602 C C . PHE A 1 77 ? -0.607 -1.333 -17.811 1.00 90.19 77 PHE A C 1
ATOM 604 O O . PHE A 1 77 ? 0.279 -1.823 -18.517 1.00 90.19 77 PHE A O 1
ATOM 611 N N . SER A 1 78 ? -0.811 -0.020 -17.720 1.00 86.75 78 SER A N 1
ATOM 612 C CA . SER A 1 78 ? -0.028 0.980 -18.429 1.00 86.75 78 SER A CA 1
ATOM 613 C C . SER A 1 78 ? -0.044 2.299 -17.666 1.00 86.75 78 SER A C 1
ATOM 615 O O . SER A 1 78 ? -0.761 3.238 -18.010 1.00 86.75 78 SER A O 1
ATOM 617 N N . ASN A 1 79 ? 0.830 2.404 -16.673 1.00 80.38 79 ASN A N 1
ATOM 618 C CA . ASN A 1 79 ? 1.012 3.642 -15.947 1.00 80.38 79 ASN A CA 1
ATOM 619 C C . ASN A 1 79 ? 1.697 4.684 -16.839 1.00 80.38 79 ASN A C 1
ATOM 621 O O . ASN A 1 79 ? 2.828 4.492 -17.306 1.00 80.38 79 ASN A O 1
ATOM 625 N N . ILE A 1 80 ? 1.019 5.811 -17.036 1.00 74.88 80 ILE A N 1
ATOM 626 C CA . ILE A 1 80 ? 1.560 6.988 -17.719 1.00 74.88 80 ILE A CA 1
ATOM 627 C C . ILE A 1 80 ? 1.779 8.174 -16.776 1.00 74.88 80 ILE A C 1
ATOM 629 O O . ILE A 1 80 ? 2.430 9.146 -17.166 1.00 74.88 80 ILE A O 1
ATOM 633 N N . ASP A 1 81 ? 1.334 8.052 -15.528 1.00 78.75 81 ASP A N 1
ATOM 634 C CA . ASP A 1 81 ? 1.256 9.150 -14.578 1.00 78.75 81 ASP A CA 1
ATOM 635 C C . ASP A 1 81 ? 2.526 9.259 -13.723 1.00 78.75 81 ASP A C 1
ATOM 637 O O . ASP A 1 81 ? 3.163 8.268 -13.341 1.00 78.75 81 ASP A O 1
ATOM 641 N N . SER A 1 82 ? 2.904 10.494 -13.383 1.00 79.00 82 SER A N 1
ATOM 642 C CA . SER A 1 82 ? 3.895 10.755 -12.329 1.00 79.00 82 SER A CA 1
ATOM 643 C C . SER A 1 82 ? 3.315 10.449 -10.947 1.00 79.00 82 SER A C 1
ATOM 645 O O . SER A 1 82 ? 4.023 9.946 -10.076 1.00 79.00 82 SER A O 1
ATOM 647 N N . ILE A 1 83 ? 2.016 10.697 -10.774 1.00 84.94 83 ILE A N 1
ATOM 648 C CA . ILE A 1 83 ? 1.240 10.402 -9.577 1.00 84.94 83 ILE A CA 1
ATOM 649 C C . ILE A 1 83 ? 0.028 9.590 -10.004 1.00 84.94 83 ILE A C 1
ATOM 651 O O . ILE A 1 83 ? -0.849 10.116 -10.683 1.00 84.94 83 ILE A O 1
ATOM 655 N N . HIS A 1 84 ? -0.043 8.340 -9.570 1.00 88.19 84 HIS A N 1
ATOM 656 C CA . HIS A 1 84 ? -1.181 7.488 -9.877 1.00 88.19 84 HIS A CA 1
ATOM 657 C C . HIS A 1 84 ? -2.041 7.293 -8.633 1.00 88.19 84 HIS A C 1
ATOM 659 O O . HIS A 1 84 ? -1.518 7.041 -7.547 1.00 88.19 84 HIS A O 1
ATOM 665 N N . THR A 1 85 ? -3.359 7.401 -8.797 1.00 90.62 85 THR A N 1
ATOM 666 C CA . THR A 1 85 ? -4.335 7.182 -7.725 1.00 90.62 85 THR A CA 1
ATOM 667 C C . THR A 1 85 ? -5.246 6.024 -8.102 1.00 90.62 85 THR A C 1
ATOM 669 O O . THR A 1 85 ? -6.034 6.132 -9.036 1.00 90.62 85 THR A O 1
ATOM 672 N N . ALA A 1 86 ? -5.161 4.942 -7.338 1.00 90.31 86 ALA A N 1
ATOM 673 C CA . ALA A 1 86 ? -6.054 3.803 -7.431 1.00 90.31 86 ALA A CA 1
ATOM 674 C C . ALA A 1 86 ? -7.223 3.980 -6.457 1.00 90.31 86 ALA A C 1
ATOM 676 O O . ALA A 1 86 ? -7.021 4.164 -5.252 1.00 90.31 86 ALA A O 1
ATOM 677 N N . PHE A 1 87 ? -8.444 3.886 -6.976 1.00 88.81 87 PHE A N 1
ATOM 678 C CA . PHE A 1 87 ? -9.656 3.777 -6.169 1.00 88.81 87 PHE A CA 1
ATOM 679 C C . PHE A 1 87 ? -10.015 2.300 -6.033 1.00 88.81 87 PHE A C 1
ATOM 681 O O . PHE A 1 87 ? -10.128 1.587 -7.030 1.00 88.81 87 PHE A O 1
ATOM 688 N N . ILE A 1 88 ? -10.146 1.836 -4.793 1.00 88.25 88 ILE A N 1
ATOM 689 C CA . ILE A 1 88 ? -10.461 0.443 -4.490 1.00 88.25 88 ILE A CA 1
ATOM 690 C C . ILE A 1 88 ? -11.971 0.349 -4.313 1.00 88.25 88 ILE A C 1
ATOM 692 O O . ILE A 1 88 ? -12.520 0.824 -3.318 1.00 88.25 88 ILE A O 1
ATOM 696 N N . ASN A 1 89 ? -12.635 -0.240 -5.306 1.00 76.12 89 ASN A N 1
ATOM 697 C CA . ASN A 1 89 ? -14.053 -0.563 -5.208 1.00 76.12 89 ASN A CA 1
ATOM 698 C C . ASN A 1 89 ? -14.243 -1.619 -4.111 1.00 76.12 89 ASN A C 1
ATOM 700 O O . ASN A 1 89 ? -13.416 -2.520 -3.975 1.00 76.12 89 ASN A O 1
ATOM 704 N N . ASP A 1 90 ? -15.315 -1.486 -3.330 1.00 75.38 90 ASP A N 1
ATOM 705 C CA . ASP A 1 90 ? -15.640 -2.363 -2.200 1.00 75.38 90 ASP A CA 1
ATOM 706 C C . ASP A 1 90 ? -14.535 -2.415 -1.133 1.00 75.38 90 ASP A C 1
ATOM 708 O O . ASP A 1 90 ? -13.839 -3.419 -0.990 1.00 75.38 90 ASP A O 1
ATOM 712 N N . ALA A 1 91 ? -14.381 -1.329 -0.364 1.00 73.44 91 ALA A N 1
ATOM 713 C CA . ALA A 1 91 ? -13.339 -1.182 0.656 1.00 73.44 91 ALA A CA 1
ATOM 714 C C . ALA A 1 91 ? -13.241 -2.410 1.589 1.00 73.44 91 ALA A C 1
ATOM 716 O O . ALA A 1 91 ? -14.100 -2.649 2.443 1.00 73.44 91 ALA A O 1
ATOM 717 N N . GLN A 1 92 ? -12.169 -3.188 1.423 1.00 74.94 92 GLN A N 1
ATOM 718 C CA . GLN A 1 92 ? -11.918 -4.416 2.179 1.00 74.94 92 GLN A CA 1
ATOM 719 C C . GLN A 1 92 ? -11.126 -4.122 3.466 1.00 74.94 92 GLN A C 1
ATOM 721 O O . GLN A 1 92 ? -10.339 -3.170 3.491 1.00 74.94 92 GLN A O 1
ATOM 726 N N . PRO A 1 93 ? -11.265 -4.936 4.530 1.00 84.50 93 PRO A N 1
ATOM 727 C CA . PRO A 1 93 ? -10.375 -4.886 5.687 1.00 84.50 93 PRO A CA 1
ATOM 728 C C . PRO A 1 93 ? -8.937 -5.275 5.308 1.00 84.50 93 PRO A C 1
ATOM 730 O O . PRO A 1 93 ? -8.686 -6.367 4.799 1.00 84.50 93 PRO A O 1
ATOM 733 N N . VAL A 1 94 ? -7.982 -4.392 5.590 1.00 90.50 94 VAL A N 1
ATOM 734 C CA . VAL A 1 94 ? -6.565 -4.542 5.241 1.00 90.50 94 VAL A CA 1
ATOM 735 C C . VAL A 1 94 ? -5.697 -4.173 6.437 1.00 90.50 94 VAL A C 1
ATOM 737 O O . VAL A 1 94 ? -5.861 -3.107 7.018 1.00 90.50 94 VAL A O 1
ATOM 740 N N . GLN A 1 95 ? -4.731 -5.027 6.769 1.00 90.69 95 GLN A N 1
ATOM 741 C CA . GLN A 1 95 ? -3.614 -4.680 7.659 1.00 90.69 95 GLN A CA 1
ATOM 742 C C . GLN A 1 95 ? -2.292 -4.648 6.892 1.00 90.69 95 GLN A C 1
ATOM 744 O O . GLN A 1 95 ? -1.429 -3.813 7.157 1.00 90.69 95 GLN A O 1
ATOM 749 N N . TYR A 1 96 ? -2.149 -5.538 5.912 1.00 93.62 96 TYR A N 1
ATOM 750 C CA . TYR A 1 96 ? -0.967 -5.660 5.081 1.00 93.62 96 TYR A CA 1
ATOM 751 C C . TYR A 1 96 ? -1.312 -5.317 3.639 1.00 93.62 96 TYR A C 1
ATOM 753 O O . TYR A 1 96 ? -2.193 -5.927 3.036 1.00 93.62 96 TYR A O 1
ATOM 761 N N . LEU A 1 97 ? -0.582 -4.360 3.083 1.00 93.94 97 LEU A N 1
ATOM 762 C CA . LEU A 1 97 ? -0.619 -3.982 1.679 1.00 93.94 97 LEU A CA 1
ATOM 763 C C . LEU A 1 97 ? 0.715 -4.367 1.033 1.00 93.94 97 LEU A C 1
ATOM 765 O O . LEU A 1 97 ? 1.774 -4.222 1.636 1.00 93.94 97 LEU A O 1
ATOM 769 N N . ALA A 1 98 ? 0.691 -4.841 -0.201 1.00 94.31 98 ALA A N 1
ATOM 770 C CA . ALA A 1 98 ? 1.872 -5.077 -1.007 1.00 94.31 98 ALA A CA 1
ATOM 771 C C . ALA A 1 98 ? 1.727 -4.365 -2.348 1.00 94.31 98 ALA A C 1
ATOM 773 O O . ALA A 1 98 ? 0.758 -4.573 -3.074 1.00 94.31 98 ALA A O 1
ATOM 774 N N . PHE A 1 99 ? 2.710 -3.537 -2.670 1.00 93.06 99 PHE A N 1
ATOM 775 C CA . PHE A 1 99 ? 2.882 -2.958 -3.993 1.00 93.06 99 PHE A CA 1
ATOM 776 C C . PHE A 1 99 ? 3.868 -3.822 -4.778 1.00 93.06 99 PHE A C 1
ATOM 778 O O . PHE A 1 99 ? 4.956 -4.105 -4.271 1.00 93.06 99 PHE A O 1
ATOM 785 N N . VAL A 1 100 ? 3.496 -4.238 -5.988 1.00 93.38 100 VAL A N 1
ATOM 786 C CA . VAL A 1 100 ? 4.301 -5.120 -6.843 1.00 93.38 100 VAL A CA 1
ATOM 787 C C . VAL A 1 100 ? 4.541 -4.460 -8.195 1.00 93.38 100 VAL A C 1
ATOM 789 O O . VAL A 1 100 ? 3.600 -4.004 -8.839 1.00 93.38 100 VAL A O 1
ATOM 792 N N . ILE A 1 101 ? 5.799 -4.436 -8.636 1.00 92.06 101 ILE A N 1
ATOM 793 C CA . ILE A 1 101 ? 6.182 -3.960 -9.969 1.00 92.06 101 ILE A CA 1
ATOM 794 C C . ILE A 1 101 ? 6.022 -5.116 -10.957 1.00 92.06 101 ILE A C 1
ATOM 796 O O . ILE A 1 101 ? 6.863 -6.014 -11.011 1.00 92.06 101 ILE A O 1
ATOM 800 N N . ASP A 1 102 ? 4.966 -5.075 -11.764 1.00 92.25 102 ASP A N 1
ATOM 801 C CA . ASP A 1 102 ? 4.671 -6.120 -12.752 1.00 92.25 102 ASP A CA 1
ATOM 802 C C . ASP A 1 102 ? 5.486 -5.933 -14.037 1.00 92.25 102 ASP A C 1
ATOM 804 O O . ASP A 1 102 ? 5.810 -6.897 -14.731 1.00 92.25 102 ASP A O 1
ATOM 808 N N . LYS A 1 103 ? 5.829 -4.685 -14.374 1.00 90.12 103 LYS A N 1
ATOM 809 C CA . LYS A 1 103 ? 6.651 -4.362 -15.543 1.00 90.12 103 LYS A CA 1
ATOM 810 C C . LYS A 1 103 ? 7.429 -3.069 -15.331 1.00 90.12 103 LYS A C 1
ATOM 812 O O . LYS A 1 103 ? 6.880 -2.077 -14.859 1.00 90.12 103 LYS A O 1
ATOM 817 N N . GLN A 1 104 ? 8.688 -3.061 -15.758 1.00 86.81 104 GLN A N 1
ATOM 818 C CA . GLN A 1 104 ? 9.587 -1.905 -15.694 1.00 86.81 104 GLN A CA 1
ATOM 819 C C . GLN A 1 104 ? 10.219 -1.603 -17.053 1.00 86.81 104 GLN A C 1
ATOM 821 O O . GLN A 1 104 ? 10.223 -2.452 -17.949 1.00 86.81 104 GLN A O 1
ATOM 826 N N . ALA A 1 105 ? 10.765 -0.395 -17.202 1.00 83.31 105 ALA A N 1
ATOM 827 C CA . ALA A 1 105 ? 11.572 -0.052 -18.364 1.00 83.31 105 ALA A CA 1
ATOM 828 C C . ALA A 1 105 ? 12.851 -0.920 -18.409 1.00 83.31 105 ALA A C 1
ATOM 830 O O . ALA A 1 105 ? 13.438 -1.207 -17.366 1.00 83.31 105 ALA A O 1
ATOM 831 N N . PRO A 1 106 ? 13.309 -1.343 -19.598 1.00 81.62 106 PRO A N 1
ATOM 832 C CA . PRO A 1 106 ? 14.441 -2.265 -19.721 1.00 81.62 106 PRO A CA 1
ATOM 833 C C . PRO A 1 106 ? 15.791 -1.636 -19.353 1.00 81.62 106 PRO A C 1
ATOM 835 O O . PRO A 1 106 ? 16.715 -2.351 -18.979 1.00 81.62 106 PRO A O 1
ATOM 838 N N . THR A 1 107 ? 15.920 -0.314 -19.468 1.00 81.44 107 T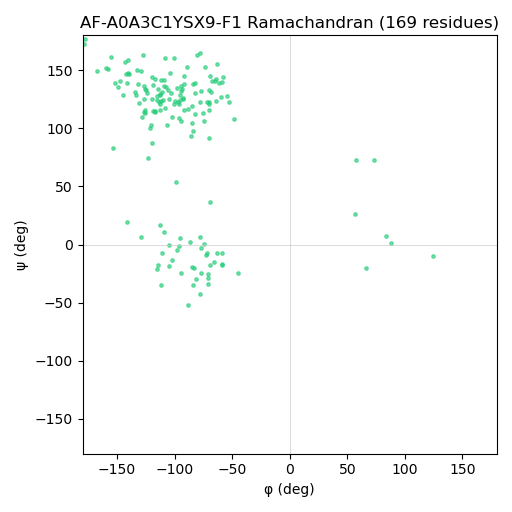HR A N 1
ATOM 839 C CA . THR A 1 107 ? 17.201 0.404 -19.353 1.00 81.44 107 THR A CA 1
ATOM 840 C C . THR A 1 107 ? 17.288 1.327 -18.145 1.00 81.44 107 THR A C 1
ATOM 842 O O . THR A 1 107 ? 18.386 1.696 -17.743 1.00 81.44 107 THR A O 1
ATOM 845 N N . ASN A 1 108 ? 16.154 1.687 -17.545 1.00 82.81 108 ASN A N 1
ATOM 846 C CA . ASN A 1 108 ? 16.084 2.673 -16.473 1.00 82.81 108 ASN A CA 1
ATOM 847 C C . ASN A 1 108 ? 15.517 2.053 -15.200 1.00 82.81 108 ASN A C 1
ATOM 849 O O . ASN A 1 108 ? 14.628 1.204 -15.248 1.00 82.81 108 ASN A O 1
ATOM 853 N N . ALA A 1 109 ? 16.041 2.488 -14.056 1.00 84.88 109 ALA A N 1
ATOM 854 C CA . ALA A 1 109 ? 15.518 2.069 -12.767 1.00 84.88 109 ALA A CA 1
ATOM 855 C C . ALA A 1 109 ? 14.110 2.620 -12.549 1.00 84.88 109 ALA A C 1
ATOM 857 O O . ALA A 1 109 ? 13.831 3.776 -12.868 1.00 84.88 109 ALA A O 1
ATOM 858 N N . THR A 1 110 ? 13.249 1.797 -11.956 1.00 87.50 110 THR A N 1
ATOM 859 C CA . THR A 1 110 ? 11.968 2.270 -11.437 1.00 87.50 110 THR A CA 1
ATOM 860 C C . THR A 1 110 ? 12.217 2.985 -10.119 1.00 87.50 110 THR A C 1
ATOM 862 O O . THR A 1 110 ? 12.917 2.461 -9.259 1.00 87.50 110 THR A O 1
ATOM 865 N N . VAL A 1 111 ? 11.658 4.172 -9.935 1.00 87.25 111 VAL A N 1
ATOM 866 C CA . VAL A 1 111 ? 11.883 4.995 -8.756 1.00 87.25 111 VAL A CA 1
ATOM 867 C C . VAL A 1 111 ? 10.558 5.478 -8.197 1.00 87.25 111 VAL A C 1
ATOM 869 O O . VAL A 1 111 ? 9.796 6.172 -8.871 1.00 87.25 111 VAL A O 1
ATOM 872 N N . ILE A 1 112 ? 10.330 5.135 -6.936 1.00 87.75 112 ILE A N 1
ATOM 873 C CA . ILE A 1 112 ? 9.127 5.483 -6.188 1.00 87.75 112 ILE A CA 1
ATOM 874 C C . ILE A 1 112 ? 9.554 6.394 -5.051 1.00 87.75 112 ILE A C 1
ATOM 876 O O . ILE A 1 112 ? 10.492 6.068 -4.320 1.00 87.75 112 ILE A O 1
ATOM 880 N N . SER A 1 113 ? 8.891 7.538 -4.947 1.00 87.69 113 SER A N 1
ATOM 881 C CA . SER A 1 113 ? 9.111 8.488 -3.864 1.00 87.69 113 SER A CA 1
ATOM 882 C C . SER A 1 113 ? 8.215 8.159 -2.681 1.00 87.69 113 SER A C 1
ATOM 884 O O . SER A 1 113 ? 8.723 7.952 -1.594 1.00 87.69 113 SER A O 1
ATOM 886 N N . GLU A 1 114 ? 6.908 8.016 -2.911 1.00 88.12 114 GLU A N 1
ATOM 887 C CA . GLU A 1 114 ? 5.930 7.863 -1.829 1.00 88.12 114 GLU A CA 1
ATOM 888 C C . GLU A 1 114 ? 4.827 6.870 -2.212 1.00 88.12 114 GLU A C 1
ATOM 890 O O . GLU A 1 114 ? 4.422 6.791 -3.379 1.00 88.12 114 GLU A O 1
ATOM 895 N N . ILE A 1 115 ? 4.324 6.130 -1.221 1.00 89.81 115 ILE A N 1
ATOM 896 C CA . ILE A 1 115 ? 3.090 5.346 -1.310 1.00 89.81 115 ILE A CA 1
ATOM 897 C C . ILE A 1 115 ? 2.174 5.768 -0.162 1.00 89.81 115 ILE A C 1
ATOM 899 O O . ILE A 1 115 ? 2.429 5.471 1.003 1.00 89.81 115 ILE A O 1
ATOM 903 N N . GLU A 1 116 ? 1.060 6.398 -0.510 1.00 89.56 116 GLU A N 1
ATOM 904 C CA . GLU A 1 116 ? 0.065 6.882 0.438 1.00 89.56 116 GLU A CA 1
ATOM 905 C C . GLU A 1 116 ? -1.137 5.941 0.441 1.00 89.56 116 GLU A C 1
ATOM 907 O O . GLU A 1 116 ? -1.701 5.608 -0.606 1.00 89.56 116 GLU A O 1
ATOM 912 N N . VAL A 1 117 ? -1.552 5.526 1.634 1.00 89.69 117 VAL A N 1
ATOM 913 C CA . VAL A 1 117 ? -2.72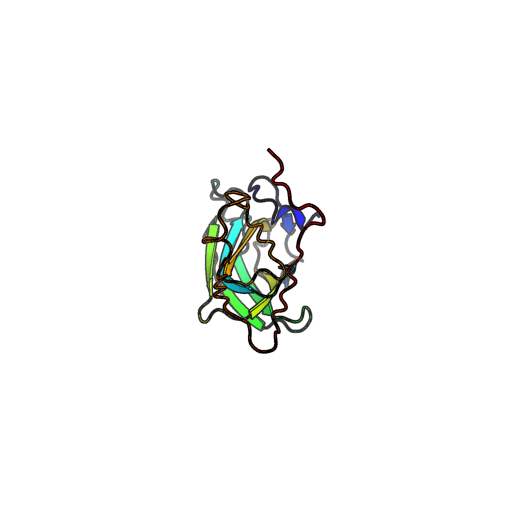9 4.680 1.824 1.00 89.69 117 VAL A CA 1
ATOM 914 C C . VAL A 1 117 ? -3.781 5.496 2.549 1.00 89.69 117 VAL A C 1
ATOM 916 O O . VAL A 1 117 ? -3.594 5.893 3.697 1.00 89.69 117 VAL A O 1
ATOM 919 N N . TYR A 1 118 ? -4.896 5.733 1.872 1.00 86.88 118 TYR A N 1
ATOM 920 C CA . TYR A 1 118 ? -6.065 6.367 2.449 1.00 86.88 118 TYR A CA 1
ATOM 921 C C . TYR A 1 118 ? -7.063 5.281 2.806 1.00 86.88 118 TYR A C 1
ATOM 923 O O . TYR A 1 118 ? -7.441 4.434 1.989 1.00 86.88 118 TYR A O 1
ATOM 931 N N . ALA A 1 119 ? -7.437 5.284 4.072 1.00 82.06 119 ALA A N 1
ATOM 932 C CA . ALA A 1 119 ? -8.297 4.270 4.618 1.00 82.06 119 ALA A CA 1
ATOM 933 C C . ALA A 1 119 ? -9.167 4.874 5.707 1.00 82.06 119 ALA A C 1
ATOM 935 O O . ALA A 1 119 ? -8.703 5.674 6.522 1.00 82.06 119 ALA A O 1
ATOM 936 N N . GLU A 1 120 ? -10.415 4.441 5.732 1.00 75.06 120 GLU A N 1
ATOM 937 C CA . GLU A 1 120 ? -11.277 4.629 6.885 1.00 75.06 120 GLU A CA 1
ATOM 938 C C . GLU A 1 120 ? -10.963 3.516 7.877 1.00 75.06 120 GLU A C 1
ATOM 940 O O . GLU A 1 120 ? -10.735 2.363 7.505 1.00 75.06 120 GLU A O 1
ATOM 945 N N . GLY A 1 121 ? -10.908 3.821 9.163 1.00 60.03 121 GLY A N 1
ATOM 946 C CA . GLY A 1 121 ? -10.732 2.754 10.127 1.00 60.03 121 GLY A CA 1
ATOM 947 C C . GLY A 1 121 ? -10.726 3.222 11.555 1.00 60.03 121 GLY A C 1
ATOM 948 O O . GLY A 1 121 ? -10.746 4.412 11.855 1.00 60.03 121 GLY A O 1
ATOM 949 N N . TYR A 1 122 ? -10.640 2.233 12.420 1.00 56.03 122 TYR A N 1
ATOM 950 C CA . TYR A 1 122 ? -10.875 2.374 13.841 1.00 56.03 122 TYR A CA 1
ATOM 951 C C . TYR A 1 122 ? -9.548 2.600 14.558 1.00 56.03 122 TYR A C 1
ATOM 953 O O . TYR A 1 122 ? -8.535 1.984 14.217 1.00 56.03 122 TYR A O 1
ATOM 961 N N . ALA A 1 123 ? -9.525 3.535 15.504 1.00 54.56 123 ALA A N 1
ATOM 962 C CA . ALA A 1 123 ? -8.437 3.597 16.467 1.00 54.56 123 ALA A CA 1
ATOM 963 C C . ALA A 1 123 ? -8.573 2.392 17.409 1.00 54.56 123 ALA A C 1
ATOM 965 O O . ALA A 1 123 ? -9.667 2.091 17.877 1.00 54.56 123 ALA A O 1
ATOM 966 N N . ASP A 1 124 ? -7.471 1.693 17.648 1.00 53.50 124 ASP A N 1
ATOM 967 C CA . ASP A 1 124 ? -7.375 0.588 18.602 1.00 53.50 124 ASP A CA 1
ATOM 968 C C . ASP A 1 124 ? -7.442 1.082 20.054 1.00 53.50 124 ASP A C 1
ATOM 970 O O . ASP A 1 124 ? -7.922 0.366 20.932 1.00 53.50 124 ASP A O 1
ATOM 974 N N . ILE A 1 125 ? -6.988 2.315 20.301 1.00 56.75 125 ILE A N 1
ATOM 975 C CA . ILE A 1 125 ? -7.009 2.979 21.604 1.00 56.75 125 ILE A CA 1
ATOM 976 C C . ILE A 1 125 ? -7.358 4.462 21.414 1.00 56.75 125 ILE A C 1
ATOM 978 O O . ILE A 1 125 ? -6.854 5.126 20.509 1.00 56.75 125 ILE A O 1
ATOM 982 N N . GLY A 1 126 ? -8.190 5.002 22.304 1.00 56.88 126 GLY A N 1
ATOM 983 C CA . GLY A 1 126 ? -8.467 6.433 22.408 1.00 56.88 126 GLY A CA 1
ATOM 984 C C . GLY A 1 126 ? -8.575 6.857 23.870 1.00 56.88 126 GLY A C 1
ATOM 985 O O . GLY A 1 126 ? -9.020 6.078 24.711 1.00 56.88 126 GLY A O 1
ATOM 986 N N . THR A 1 127 ? -8.174 8.091 24.173 1.00 59.25 127 THR A N 1
ATOM 987 C CA . THR A 1 127 ? -8.281 8.669 25.520 1.00 59.25 127 THR A CA 1
ATOM 988 C C . THR A 1 127 ? -9.157 9.911 25.459 1.00 59.25 127 THR A C 1
ATOM 990 O O . THR A 1 127 ? -8.859 10.838 24.709 1.00 59.25 127 THR A O 1
ATOM 993 N N . PHE A 1 128 ? -10.208 9.947 26.278 1.00 60.22 128 PHE A N 1
ATOM 994 C CA . PHE A 1 128 ? -11.012 11.143 26.518 1.00 60.22 128 PHE A CA 1
ATOM 995 C C . PHE A 1 128 ? -10.818 11.600 27.965 1.00 60.22 128 PHE A C 1
ATOM 997 O O . PHE A 1 128 ? -10.936 10.799 28.893 1.00 60.22 128 PHE A O 1
ATOM 1004 N N . VAL A 1 129 ? -10.520 12.885 28.159 1.00 58.69 129 VAL A N 1
ATOM 1005 C CA . VAL A 1 129 ? -10.387 13.498 29.485 1.00 58.69 129 VAL A CA 1
ATOM 1006 C C . VAL A 1 129 ? -11.470 14.558 29.621 1.00 58.69 129 VAL A C 1
ATOM 1008 O O . VAL A 1 129 ? -11.451 15.557 28.910 1.00 58.69 129 VAL A O 1
ATOM 1011 N N . SER A 1 130 ? -12.409 14.340 30.542 1.00 58.81 130 SER A N 1
ATOM 1012 C CA . SER A 1 130 ? -13.378 15.367 30.929 1.00 58.81 130 SER A CA 1
ATOM 1013 C C . SER A 1 130 ? -12.744 16.302 31.953 1.00 58.81 130 SER A C 1
ATOM 1015 O O . SER A 1 130 ? -12.223 15.838 32.969 1.00 58.81 130 SER A O 1
ATOM 1017 N N . THR A 1 131 ? -12.836 17.611 31.738 1.00 57.19 131 THR A N 1
ATOM 1018 C CA . THR A 1 131 ? -12.553 18.615 32.771 1.00 57.19 131 THR A CA 1
ATOM 1019 C C . THR A 1 131 ? -13.799 18.826 33.631 1.00 57.19 131 THR A C 1
ATOM 1021 O O . THR A 1 131 ? -14.918 18.832 33.120 1.00 57.19 131 THR A O 1
ATOM 1024 N N . VAL A 1 132 ? -13.630 18.945 34.950 1.00 56.97 132 VAL A N 1
ATOM 1025 C CA . VAL A 1 132 ? -14.731 19.256 35.877 1.00 56.97 132 VAL A CA 1
ATOM 1026 C C . VAL A 1 132 ? -14.900 20.771 35.916 1.00 56.97 132 VAL A C 1
ATOM 1028 O O . VAL A 1 132 ? -13.970 21.468 36.306 1.00 56.97 132 VAL A O 1
ATOM 1031 N N . ASP A 1 133 ? -16.077 21.265 35.529 1.00 52.25 133 ASP A N 1
ATOM 1032 C CA . ASP A 1 133 ? -16.320 22.703 35.328 1.00 52.25 133 ASP A CA 1
ATOM 1033 C C . ASP A 1 133 ? -16.497 23.481 36.653 1.00 52.25 133 ASP A C 1
ATOM 1035 O O . ASP A 1 133 ? -16.228 24.675 36.722 1.00 52.25 133 ASP A O 1
ATOM 1039 N N . SER A 1 134 ? -16.906 22.823 37.752 1.00 51.09 134 SER A N 1
ATOM 1040 C CA . SER A 1 134 ? -16.844 23.399 39.112 1.00 51.09 134 SER A CA 1
ATOM 1041 C C . SER A 1 134 ? -17.085 22.366 40.224 1.00 51.09 134 SER A C 1
ATOM 1043 O O . SER A 1 134 ? -17.842 21.407 40.068 1.00 51.09 134 SER A O 1
ATOM 1045 N N . ILE A 1 135 ? -16.475 22.578 41.395 1.00 50.78 135 ILE A N 1
ATOM 1046 C CA . ILE A 1 135 ? -16.775 21.831 42.628 1.00 50.78 135 ILE A CA 1
ATOM 1047 C C . ILE A 1 135 ? -17.749 22.662 43.461 1.00 50.78 135 ILE A C 1
ATOM 1049 O O . ILE A 1 135 ? -17.430 23.787 43.831 1.00 50.78 135 ILE A O 1
ATOM 1053 N N . GLY A 1 136 ? -18.910 22.098 43.798 1.00 52.06 136 GLY A N 1
ATOM 1054 C CA . GLY A 1 136 ? -19.845 22.704 44.757 1.00 52.06 136 GLY A CA 1
ATOM 1055 C C . GLY A 1 136 ? -21.264 22.928 44.242 1.00 52.06 136 GLY A C 1
ATOM 1056 O O . GLY A 1 136 ? -22.149 23.189 45.050 1.00 52.06 136 GLY A O 1
ATOM 1057 N N . ASN A 1 137 ? -21.525 22.757 42.943 1.00 50.41 137 ASN A N 1
ATOM 1058 C CA . ASN A 1 137 ? -22.897 22.712 42.447 1.00 50.41 137 ASN A CA 1
ATOM 1059 C C . ASN A 1 137 ? -23.434 21.277 42.563 1.00 50.41 137 ASN A C 1
ATOM 1061 O O . ASN A 1 137 ? -23.227 20.438 41.686 1.00 50.41 137 ASN A O 1
ATOM 1065 N N . SER A 1 138 ? -24.110 20.982 43.676 1.00 51.34 138 SER A N 1
ATOM 1066 C CA . SER A 1 138 ? -24.755 19.688 43.959 1.00 51.34 138 SER A CA 1
ATOM 1067 C C . SER A 1 138 ? -25.811 19.277 42.923 1.00 51.34 138 SER A C 1
ATOM 1069 O O . SER A 1 138 ? -26.292 18.148 42.963 1.00 51.34 138 SER A O 1
ATOM 1071 N N . SER A 1 139 ? -26.144 20.169 41.987 1.00 52.56 139 SER A N 1
ATOM 1072 C CA . SER A 1 139 ? -27.164 19.979 40.956 1.00 52.56 139 SER A CA 1
ATOM 1073 C C . SER A 1 139 ? -26.605 19.541 39.592 1.00 52.56 139 SER A C 1
ATOM 1075 O O . SER A 1 139 ? -27.404 19.306 38.691 1.00 52.56 139 SER A O 1
ATOM 1077 N N . LEU A 1 140 ? -25.275 19.463 39.394 1.00 49.50 140 LEU A N 1
ATOM 1078 C CA . LEU A 1 140 ? -24.685 19.397 38.038 1.00 49.50 140 LEU A CA 1
ATOM 1079 C C . LEU A 1 140 ? -23.664 18.280 37.754 1.00 49.50 140 LEU A C 1
ATOM 1081 O O . LEU A 1 140 ? -23.119 18.243 36.656 1.00 49.50 140 LEU A O 1
ATOM 1085 N N . ASN A 1 141 ? -23.425 17.323 38.652 1.00 53.06 141 ASN A N 1
ATOM 1086 C CA . ASN A 1 141 ? -22.421 16.273 38.398 1.00 53.06 141 ASN A CA 1
ATOM 1087 C C . ASN A 1 141 ? -23.016 14.950 37.898 1.00 53.06 141 ASN A C 1
ATOM 1089 O O . ASN A 1 141 ? -22.729 13.884 38.440 1.00 53.06 141 ASN A O 1
ATOM 1093 N N . PHE A 1 142 ? -23.802 15.013 36.825 1.00 53.81 142 PHE A N 1
ATOM 1094 C CA . PHE A 1 142 ? -24.133 13.837 36.020 1.00 53.81 142 PHE A CA 1
ATOM 1095 C C . PHE A 1 142 ? -23.635 14.075 34.596 1.00 53.81 142 PHE A C 1
ATOM 1097 O O . PHE A 1 142 ? -24.358 14.583 33.744 1.00 53.81 142 PHE A O 1
ATOM 1104 N N . ALA A 1 143 ? -22.374 13.732 34.332 1.00 52.44 143 ALA A N 1
ATOM 1105 C CA . ALA A 1 143 ? -21.899 13.641 32.959 1.00 52.44 143 ALA A CA 1
ATOM 1106 C C . ALA A 1 143 ? -22.482 12.359 32.353 1.00 52.44 143 ALA A C 1
ATOM 1108 O O . ALA A 1 143 ? -22.063 11.255 32.698 1.00 52.44 143 ALA A O 1
ATOM 1109 N N . THR A 1 144 ? -23.477 12.500 31.477 1.00 56.12 144 THR A N 1
ATOM 1110 C CA . THR A 1 144 ? -23.880 11.394 30.604 1.00 56.12 144 THR A CA 1
ATOM 1111 C C . THR A 1 144 ? -22.918 11.387 29.431 1.00 56.12 144 THR A C 1
ATOM 1113 O O . THR A 1 144 ? -22.887 12.328 28.641 1.00 56.12 144 THR A O 1
ATOM 1116 N N . VAL A 1 145 ? -22.097 10.346 29.350 1.00 56.41 145 VAL A N 1
ATOM 1117 C CA . VAL A 1 145 ? -21.159 10.152 28.249 1.00 56.41 145 VAL A CA 1
ATOM 1118 C C . VAL A 1 145 ? -21.830 9.227 27.239 1.00 56.41 145 VAL A C 1
ATOM 1120 O O . VAL A 1 145 ? -22.020 8.045 27.516 1.00 56.41 145 VAL A O 1
ATOM 1123 N N . HIS A 1 146 ? -22.210 9.775 26.085 1.00 54.53 146 HIS A N 1
ATOM 1124 C CA . HIS A 1 146 ? -22.595 8.978 24.922 1.00 54.53 146 HIS A CA 1
ATOM 1125 C C . HIS A 1 146 ? -21.366 8.763 24.044 1.00 54.53 146 HIS A C 1
ATOM 1127 O O . HIS A 1 146 ? -20.682 9.717 23.673 1.00 54.53 146 HIS A O 1
ATOM 1133 N N . LEU A 1 147 ? -21.076 7.496 23.759 1.00 58.59 147 LEU A N 1
ATOM 1134 C CA . LEU A 1 147 ? -19.972 7.074 22.907 1.00 58.59 147 LEU A CA 1
ATOM 1135 C C . LEU A 1 147 ? -20.569 6.300 21.745 1.00 58.59 147 LEU A C 1
ATOM 1137 O O . LEU A 1 147 ? -20.948 5.140 21.897 1.00 58.59 147 LEU A O 1
ATOM 1141 N N . ASP A 1 148 ? -20.636 6.959 20.597 1.00 59.22 148 ASP A N 1
ATOM 1142 C CA . ASP A 1 148 ? -20.965 6.309 19.340 1.00 59.22 148 ASP A CA 1
ATOM 1143 C C . ASP A 1 148 ? -19.663 5.795 18.725 1.00 59.22 148 ASP A C 1
ATOM 1145 O O . ASP A 1 148 ? -18.746 6.565 18.428 1.00 59.22 148 ASP A O 1
ATOM 1149 N N . ALA A 1 149 ? -19.555 4.476 18.587 1.00 61.44 149 ALA A N 1
ATOM 1150 C CA . ALA A 1 149 ? -18.414 3.827 17.964 1.00 61.44 149 ALA A CA 1
ATOM 1151 C C . ALA A 1 149 ? -18.900 2.767 16.979 1.00 61.44 149 ALA A C 1
ATOM 1153 O O . ALA A 1 149 ? -19.679 1.879 17.324 1.00 61.44 149 ALA A O 1
ATOM 1154 N N . ASP A 1 150 ? -18.383 2.834 15.761 1.00 55.53 150 ASP A N 1
ATOM 1155 C CA . ASP A 1 150 ? -18.513 1.763 14.786 1.00 55.53 150 ASP A CA 1
ATOM 1156 C C . ASP A 1 150 ? -17.549 0.627 15.173 1.00 55.53 150 ASP A C 1
ATOM 1158 O O . ASP A 1 150 ? -16.329 0.796 15.154 1.00 55.53 150 ASP A O 1
ATOM 1162 N N . ILE A 1 151 ? -18.087 -0.533 15.558 1.00 65.00 151 ILE A N 1
ATOM 1163 C CA . ILE A 1 151 ? -17.300 -1.676 16.050 1.00 65.00 151 ILE A CA 1
ATOM 1164 C C . ILE A 1 151 ? -17.135 -2.718 14.930 1.00 65.00 151 ILE A C 1
ATOM 1166 O O . ILE A 1 151 ? -18.138 -3.249 14.442 1.00 65.00 151 ILE A O 1
ATOM 1170 N N . PRO A 1 152 ? -15.901 -3.069 14.517 1.00 56.59 152 PRO A N 1
ATOM 1171 C CA . PRO A 1 152 ? -15.671 -4.133 13.540 1.00 56.59 152 PRO A CA 1
ATOM 1172 C C . PRO A 1 152 ? -16.240 -5.489 13.964 1.00 56.59 152 PRO A C 1
ATOM 1174 O O . PRO A 1 152 ? -16.133 -5.896 15.124 1.00 56.59 152 PRO A O 1
ATOM 1177 N N . THR A 1 153 ? -16.742 -6.257 12.997 1.00 58.75 153 THR A N 1
ATOM 1178 C CA . THR A 1 153 ? -17.172 -7.643 13.220 1.00 58.75 153 THR A CA 1
ATOM 1179 C C . THR A 1 153 ? -16.045 -8.479 13.835 1.00 58.75 153 THR A C 1
ATOM 1181 O O . THR A 1 153 ? -14.936 -8.518 13.308 1.00 58.75 153 THR A O 1
ATOM 1184 N N . GLY A 1 154 ? -16.336 -9.165 14.945 1.00 59.81 154 GLY A N 1
ATOM 1185 C CA . GLY A 1 154 ? -15.368 -10.009 15.655 1.00 59.81 154 GLY A CA 1
ATOM 1186 C C . GLY A 1 154 ? -14.449 -9.264 16.628 1.00 59.81 154 GLY A C 1
ATOM 1187 O O . GLY A 1 154 ? -13.538 -9.878 17.175 1.00 59.81 154 GLY A O 1
ATOM 1188 N N . THR A 1 155 ? -14.679 -7.970 16.864 1.00 57.97 155 THR A N 1
ATOM 1189 C CA . THR A 1 155 ? -13.950 -7.189 17.876 1.00 57.97 155 THR A CA 1
ATOM 1190 C C . THR A 1 155 ? -14.831 -6.863 19.077 1.00 57.97 155 THR A C 1
ATOM 1192 O O . THR A 1 155 ? -16.058 -6.941 19.009 1.00 57.97 155 THR A O 1
ATOM 1195 N N . VAL A 1 156 ? -14.190 -6.522 20.195 1.00 66.00 156 VAL A N 1
ATOM 1196 C CA . VAL A 1 156 ? -14.853 -6.078 21.423 1.00 66.00 156 VAL A CA 1
ATOM 1197 C C . VAL A 1 156 ? -14.255 -4.737 21.813 1.00 66.00 156 VAL A C 1
ATOM 1199 O O . VAL A 1 156 ? -13.034 -4.583 21.818 1.00 66.00 156 VAL A O 1
ATOM 1202 N N . VAL A 1 157 ? -15.114 -3.779 22.149 1.00 64.19 157 VAL A N 1
ATOM 1203 C CA . VAL A 1 157 ? -14.696 -2.513 22.751 1.00 64.19 157 VAL A CA 1
ATOM 1204 C C . VAL A 1 157 ? -14.808 -2.636 24.264 1.00 64.19 157 VAL A C 1
ATOM 1206 O O . VAL A 1 157 ? -15.836 -3.071 24.782 1.00 64.19 157 VAL A O 1
ATOM 1209 N N . SER A 1 158 ? -13.751 -2.230 24.961 1.00 66.38 158 SER A N 1
ATOM 1210 C CA . SER A 1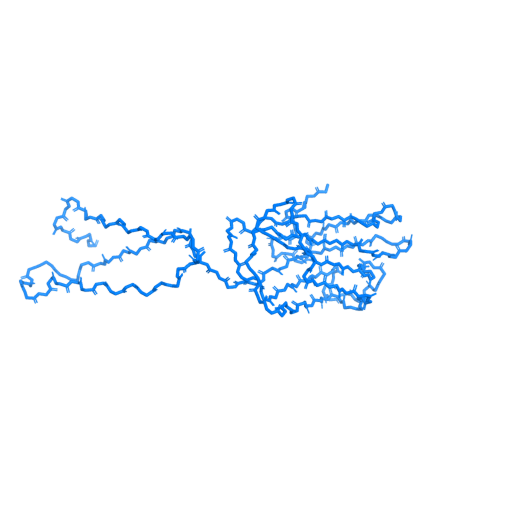 158 ? -13.711 -2.154 26.419 1.00 66.38 158 SER A CA 1
ATOM 1211 C C . SER A 1 158 ? -13.468 -0.712 26.837 1.00 66.38 158 SER A C 1
ATOM 1213 O O . SER A 1 158 ? -12.611 -0.036 26.272 1.00 66.38 158 SER A O 1
ATOM 1215 N N . PHE A 1 159 ? -14.195 -0.258 27.854 1.00 65.31 159 PHE A N 1
ATOM 1216 C CA . PHE A 1 159 ? -14.031 1.073 28.425 1.00 65.31 159 PHE A CA 1
ATOM 1217 C C . PHE A 1 159 ? -13.446 0.957 29.830 1.00 65.31 159 PHE A C 1
ATOM 1219 O O . PHE A 1 159 ? -13.951 0.198 30.657 1.00 65.31 159 PHE A O 1
ATOM 1226 N N . GLU A 1 160 ? -12.403 1.733 30.114 1.00 64.50 160 GLU A N 1
ATOM 1227 C CA . GLU A 1 160 ? -11.884 1.915 31.466 1.00 64.50 160 GLU A CA 1
ATOM 1228 C C . GLU A 1 160 ? -12.047 3.384 31.858 1.00 64.50 160 GLU A C 1
ATOM 1230 O O . GLU A 1 160 ? -11.414 4.271 31.286 1.00 64.50 160 GLU A O 1
ATOM 1235 N N . MET A 1 161 ? -12.900 3.648 32.847 1.00 63.38 161 MET A N 1
ATOM 1236 C CA . MET A 1 161 ? -13.040 4.979 33.424 1.00 63.38 161 MET A CA 1
ATOM 1237 C C . MET A 1 161 ? -12.177 5.070 34.680 1.00 63.38 161 MET A C 1
ATOM 1239 O O . MET A 1 161 ? -12.370 4.318 35.635 1.00 63.38 161 MET A O 1
ATOM 1243 N N . ARG A 1 162 ? -11.233 6.014 34.698 1.00 60.41 162 ARG A N 1
ATOM 1244 C CA . ARG A 1 162 ? -10.406 6.303 35.873 1.00 60.41 162 ARG A CA 1
ATOM 1245 C C . ARG A 1 162 ? -10.791 7.652 36.454 1.00 60.41 162 ARG A C 1
ATOM 1247 O O . ARG A 1 162 ? -10.720 8.669 35.773 1.00 60.41 162 ARG A O 1
ATOM 1254 N N . THR A 1 163 ? -11.146 7.669 37.731 1.00 64.06 163 THR A N 1
ATOM 1255 C CA . THR A 1 163 ? -11.283 8.910 38.499 1.00 64.06 163 THR A CA 1
ATOM 1256 C C . THR A 1 163 ? -9.977 9.200 39.230 1.00 64.06 163 THR A C 1
ATOM 1258 O O . THR A 1 163 ? -9.404 8.308 39.860 1.00 64.06 163 THR A O 1
ATOM 1261 N N . GLY A 1 164 ? -9.501 10.445 39.176 1.00 60.31 164 GLY A N 1
ATOM 1262 C CA . GLY A 1 164 ? -8.343 10.880 39.956 1.00 60.31 164 GLY A CA 1
ATOM 1263 C C . GLY A 1 164 ? -8.590 10.793 41.469 1.00 60.31 164 GLY A C 1
ATOM 1264 O O . GLY A 1 164 ? -9.721 10.859 41.942 1.00 60.31 164 GLY A O 1
ATOM 1265 N N . LYS A 1 165 ? -7.514 10.670 42.256 1.00 50.84 165 LYS A N 1
ATOM 1266 C CA . LYS A 1 165 ? -7.568 10.538 43.728 1.00 50.84 165 LYS A CA 1
ATOM 1267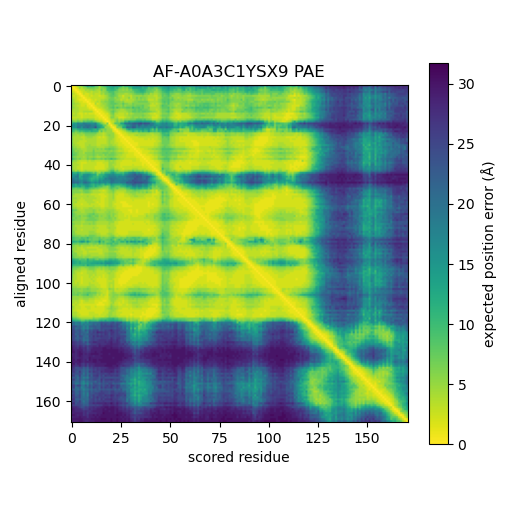 C C . LYS A 1 165 ? -7.940 11.847 44.455 1.00 50.84 165 LYS A C 1
ATOM 1269 O O . LYS A 1 165 ? -8.137 11.837 45.668 1.00 50.84 165 LYS A O 1
ATOM 1274 N N . LYS A 1 166 ? -7.990 12.979 43.745 1.00 52.50 166 LYS A N 1
ATOM 1275 C CA . LYS A 1 166 ? -8.228 14.317 44.303 1.00 52.50 166 LYS A CA 1
ATOM 1276 C C . LYS A 1 166 ? -9.610 14.836 43.909 1.00 52.50 166 LYS A C 1
ATOM 1278 O O . LYS A 1 166 ? -9.999 14.755 42.753 1.00 52.50 166 LYS A O 1
ATOM 1283 N N . LYS A 1 167 ? -10.310 15.431 44.879 1.00 52.69 167 LYS A N 1
ATOM 1284 C CA . LYS A 1 167 ? -11.573 16.165 44.683 1.00 52.69 167 LYS A CA 1
ATOM 1285 C C . LYS A 1 167 ? -11.378 17.580 44.120 1.00 52.69 167 LYS A C 1
ATOM 1287 O O . LYS A 1 167 ? -12.342 18.326 44.110 1.00 52.69 167 LYS A O 1
ATOM 1292 N N . THR A 1 168 ? -10.169 17.980 43.731 1.00 49.81 168 THR A N 1
ATOM 1293 C CA . THR A 1 168 ? -9.831 19.360 43.345 1.00 49.81 168 THR A CA 1
ATOM 1294 C C . THR A 1 168 ? -9.459 19.435 41.870 1.00 49.81 168 THR A C 1
ATOM 1296 O O . THR A 1 168 ? -8.682 18.601 41.410 1.00 49.81 168 THR A O 1
ATOM 1299 N N . VAL A 1 169 ? -10.006 20.423 41.158 1.00 51.50 169 VAL A N 1
ATOM 1300 C CA . VAL A 1 169 ? -9.607 20.784 39.789 1.00 51.50 169 VAL A CA 1
ATOM 1301 C C . VAL A 1 169 ? -8.199 21.378 39.860 1.00 51.50 169 VAL A C 1
ATOM 1303 O O . VAL A 1 169 ? -7.953 22.218 40.727 1.00 51.50 169 VAL A O 1
ATOM 1306 N N . ASP A 1 170 ? -7.276 20.922 39.011 1.00 48.44 170 ASP A N 1
ATOM 1307 C CA . ASP A 1 170 ? -6.001 21.620 38.838 1.00 48.44 170 ASP A CA 1
ATOM 1308 C C . ASP A 1 170 ? -6.306 22.941 38.116 1.00 48.44 170 ASP A C 1
ATOM 1310 O O . ASP A 1 170 ? -6.855 22.940 37.013 1.00 48.44 170 ASP A O 1
ATOM 1314 N N . SER A 1 171 ? -6.049 24.047 38.816 1.00 46.25 171 SER A N 1
ATOM 1315 C CA . SER A 1 171 ? -6.197 25.429 38.346 1.00 46.25 171 SER A CA 1
ATOM 1316 C C . SER A 1 171 ? -5.153 25.804 37.307 1.00 46.25 171 SER A C 1
ATOM 1318 O O . SER A 1 171 ? -3.975 25.454 37.557 1.00 46.25 171 SER A O 1
#